Protein AF-A0A2E5HQX7-F1 (afdb_monomer_lite)

Radius of gyration: 25.28 Å; chains: 1; bounding box: 60×57×54 Å

Foldseek 3Di:
DDDDDDDDDPVRVVVVCCCVPPVVVVVVVVVVVCDVVVPCQPVLVVVLVVCCVVCVPCLVVSLVSCLVRPLVVNLVSLVVVCVVVVLPLVSLQSNLLSCVVPVVNLVSSLVSLVSSVVSPVVVSVCSVVVNDDND

Structure (mmCIF, N/CA/C/O backbone):
data_AF-A0A2E5HQX7-F1
#
_entry.id   AF-A0A2E5HQX7-F1
#
loop_
_atom_site.group_PDB
_atom_site.id
_atom_site.type_symbol
_atom_site.label_atom_id
_atom_site.label_alt_id
_atom_site.label_comp_id
_atom_site.label_asym_id
_atom_site.label_entity_id
_atom_site.label_seq_id
_atom_site.pdbx_PDB_ins_code
_atom_site.Cartn_x
_atom_site.Cartn_y
_atom_site.Cartn_z
_atom_site.occupancy
_atom_site.B_iso_or_equiv
_atom_site.auth_seq_id
_atom_site.auth_comp_id
_atom_site.auth_asym_id
_atom_site.auth_atom_id
_atom_site.pdbx_PDB_model_num
ATOM 1 N N . MET A 1 1 ? -40.349 43.248 31.700 1.00 48.19 1 MET A N 1
ATOM 2 C CA . MET A 1 1 ? -39.760 41.929 31.393 1.00 48.19 1 MET A CA 1
ATOM 3 C C . MET A 1 1 ? -40.402 40.919 32.325 1.00 48.19 1 MET A C 1
ATOM 5 O O . MET A 1 1 ? -40.217 41.022 33.528 1.00 48.19 1 MET A O 1
ATOM 9 N N . THR A 1 2 ? -41.256 40.044 31.802 1.00 43.56 2 THR A N 1
ATOM 10 C CA . THR A 1 2 ? -41.931 38.991 32.571 1.00 43.56 2 THR A CA 1
ATOM 11 C C . THR A 1 2 ? -41.041 37.754 32.592 1.00 43.56 2 THR A C 1
ATOM 13 O O . THR A 1 2 ? -40.838 37.115 31.564 1.00 43.56 2 THR A O 1
ATOM 16 N N . THR A 1 3 ? -40.479 37.434 33.754 1.00 46.44 3 THR A N 1
ATOM 17 C CA . THR A 1 3 ? -39.689 36.217 33.963 1.00 46.44 3 THR A CA 1
ATOM 18 C C . THR A 1 3 ? -40.650 35.074 34.270 1.00 46.44 3 THR A C 1
ATOM 20 O O . THR A 1 3 ? -41.176 34.976 35.376 1.00 46.44 3 THR A O 1
ATOM 23 N N . THR A 1 4 ? -40.935 34.226 33.285 1.00 52.16 4 THR A N 1
ATOM 24 C CA . THR A 1 4 ? -41.748 33.024 33.493 1.00 52.16 4 THR A CA 1
ATOM 25 C C . THR A 1 4 ? -40.913 31.986 34.240 1.00 52.16 4 THR A C 1
ATOM 27 O O . THR A 1 4 ? -39.951 31.443 33.700 1.00 52.16 4 THR A O 1
ATOM 30 N N . THR A 1 5 ? -41.253 31.708 35.497 1.00 55.38 5 THR A N 1
ATOM 31 C CA . THR A 1 5 ? -40.624 30.651 36.295 1.00 55.38 5 THR A CA 1
ATOM 32 C C . THR A 1 5 ? -41.192 29.293 35.890 1.00 55.38 5 THR A C 1
ATOM 34 O O . THR A 1 5 ? -42.261 28.880 36.334 1.00 55.38 5 THR A O 1
ATOM 37 N N . TYR A 1 6 ? -40.471 28.576 35.026 1.00 61.66 6 TYR A N 1
ATOM 38 C CA . TYR A 1 6 ? -40.834 27.209 34.657 1.00 61.66 6 TYR A CA 1
ATOM 39 C C . TYR A 1 6 ? -40.615 26.276 35.854 1.00 61.66 6 TYR A C 1
ATOM 41 O O . TYR A 1 6 ? -39.484 25.993 36.251 1.00 61.66 6 TYR A O 1
ATOM 49 N N . THR A 1 7 ? -41.704 25.825 36.474 1.00 71.94 7 THR A N 1
ATOM 50 C CA . THR A 1 7 ? -41.665 24.898 37.609 1.00 71.94 7 THR A CA 1
ATOM 51 C C . THR A 1 7 ? -41.913 23.487 37.099 1.00 71.94 7 THR A C 1
ATOM 53 O O . THR A 1 7 ? -43.042 23.112 36.808 1.00 71.94 7 THR A O 1
ATOM 56 N N . LEU A 1 8 ? -40.840 22.699 36.993 1.00 74.94 8 LEU A N 1
ATOM 57 C CA . LEU A 1 8 ? -40.922 21.298 36.576 1.00 74.94 8 LEU A CA 1
ATOM 58 C C . LEU A 1 8 ? -41.803 20.503 37.540 1.00 74.94 8 LEU A C 1
ATOM 60 O O . LEU A 1 8 ? -41.569 20.524 38.759 1.00 74.94 8 LEU A O 1
ATOM 64 N N . THR A 1 9 ? -42.756 19.762 36.984 1.00 82.75 9 THR A N 1
ATOM 65 C CA . THR A 1 9 ? -43.576 18.803 37.727 1.00 82.75 9 THR A CA 1
ATOM 66 C C . THR A 1 9 ? -42.707 17.663 38.273 1.00 82.75 9 THR A C 1
ATOM 68 O O . THR A 1 9 ? -41.635 17.381 37.724 1.00 82.75 9 THR A O 1
ATOM 71 N N . PRO A 1 10 ? -43.132 16.963 39.342 1.00 78.06 10 PRO A N 1
ATOM 72 C CA . PRO A 1 10 ? -42.366 15.848 39.900 1.00 78.06 10 PRO A CA 1
ATOM 73 C C . PRO A 1 10 ? -41.982 14.808 38.838 1.00 78.06 10 PRO A C 1
ATOM 75 O O . PRO A 1 10 ? -40.829 14.395 38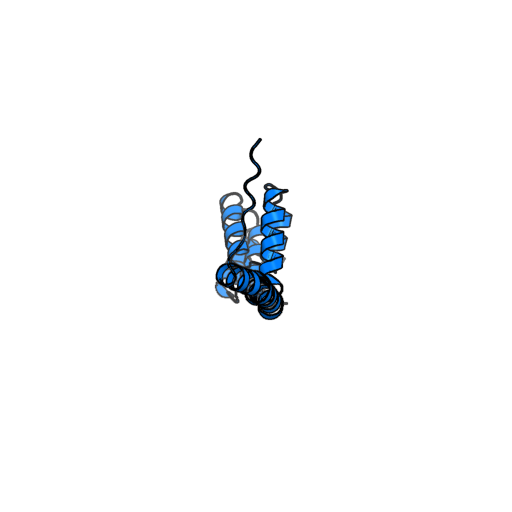.768 1.00 78.06 10 PRO A O 1
ATOM 78 N N . THR A 1 11 ? -42.903 14.459 37.938 1.00 76.62 11 THR A N 1
ATOM 79 C CA . THR A 1 11 ? -42.670 13.500 36.849 1.00 76.62 11 THR A CA 1
ATOM 80 C C . THR A 1 11 ? -41.615 13.979 35.849 1.00 76.62 11 THR A C 1
ATOM 82 O O . THR A 1 11 ? -40.779 13.186 35.417 1.00 76.62 11 THR A O 1
ATOM 85 N N . GLU A 1 12 ? -41.607 15.263 35.490 1.00 76.94 12 GLU A N 1
ATOM 86 C CA . GLU A 1 12 ? -40.577 15.830 34.610 1.00 76.94 12 GLU A CA 1
ATOM 87 C C . GLU A 1 12 ? -39.210 15.875 35.293 1.00 76.94 12 GLU A C 1
ATOM 89 O O . GLU A 1 12 ? -38.201 15.585 34.653 1.00 76.94 12 GLU A O 1
ATOM 94 N N . ARG A 1 13 ? -39.167 16.146 36.605 1.00 75.94 13 ARG A N 1
ATOM 95 C CA . ARG A 1 13 ? -37.926 16.069 37.391 1.00 75.94 13 ARG A CA 1
ATOM 96 C C . ARG A 1 13 ? -37.367 14.652 37.412 1.00 75.94 13 ARG A C 1
ATOM 98 O O . ARG A 1 13 ? -36.170 14.486 37.217 1.00 75.94 13 ARG A O 1
ATOM 105 N N . TYR A 1 14 ? -38.209 13.632 37.586 1.00 74.94 14 TYR A N 1
ATOM 106 C CA . TYR A 1 14 ? -37.765 12.234 37.544 1.00 74.94 14 TYR A CA 1
ATOM 107 C C . TYR A 1 14 ? -37.234 11.830 36.167 1.00 74.94 14 TYR A C 1
ATOM 109 O O . TYR A 1 14 ? -36.197 11.176 36.092 1.00 74.94 14 TYR A O 1
ATOM 117 N N . LYS A 1 15 ? -37.886 12.256 35.078 1.00 75.06 15 LYS A N 1
ATOM 118 C CA . LYS A 1 15 ? -37.388 12.018 33.713 1.00 75.06 15 LYS A CA 1
ATOM 119 C C . LYS A 1 15 ? -36.041 12.700 33.480 1.00 75.06 15 LYS A C 1
ATOM 121 O O . LYS A 1 15 ? -35.126 12.072 32.963 1.00 75.06 15 LYS A O 1
ATOM 126 N N . LEU A 1 16 ? -35.900 13.953 33.910 1.00 74.44 16 LEU A N 1
ATOM 127 C CA . LEU A 1 16 ? -34.658 14.711 33.774 1.00 74.44 16 LEU A CA 1
ATOM 128 C C . LEU A 1 16 ? -33.517 14.083 34.590 1.00 74.44 16 LEU A C 1
ATOM 130 O O . LEU A 1 16 ? -32.415 13.909 34.079 1.00 74.44 16 LEU A O 1
ATOM 134 N N . LEU A 1 17 ? -33.793 13.673 35.831 1.00 71.75 17 LEU A N 1
ATOM 135 C CA . LEU A 1 17 ? -32.825 12.984 36.686 1.00 71.75 17 LEU A CA 1
ATOM 136 C C . LEU A 1 17 ? -32.433 11.614 36.122 1.00 71.75 17 LEU A C 1
ATOM 138 O O . LEU A 1 17 ? -31.262 11.254 36.188 1.00 71.75 17 LEU A O 1
ATOM 142 N N . ALA A 1 18 ? -33.369 10.867 35.532 1.00 63.44 18 ALA A N 1
ATOM 143 C CA . ALA A 1 18 ? -33.067 9.603 34.863 1.00 63.44 18 ALA A CA 1
ATOM 144 C C . ALA A 1 18 ? -32.166 9.810 33.632 1.00 63.44 18 ALA A C 1
ATOM 146 O O . ALA A 1 18 ? -31.204 9.069 33.439 1.00 63.44 18 ALA A O 1
ATOM 147 N N . VAL A 1 19 ? -32.417 10.851 32.833 1.00 60.66 19 VAL A N 1
ATOM 148 C CA . VAL A 1 19 ? -31.558 11.199 31.691 1.00 60.66 19 VAL A CA 1
ATOM 149 C C . VAL A 1 19 ? -30.146 11.556 32.161 1.00 60.66 19 VAL A C 1
ATOM 151 O O . VAL A 1 19 ? -29.179 10.994 31.655 1.00 60.66 19 VAL A O 1
ATOM 154 N N . ILE A 1 20 ? -30.020 12.429 33.165 1.00 68.00 20 ILE A N 1
ATOM 155 C CA . ILE A 1 20 ? -28.720 12.934 33.633 1.00 68.00 20 ILE A CA 1
ATOM 156 C C . ILE A 1 20 ? -27.913 11.874 34.385 1.00 68.00 20 ILE A C 1
ATOM 158 O O . ILE A 1 20 ? -26.711 11.769 34.167 1.00 68.00 20 ILE A O 1
ATOM 162 N N . ASN A 1 21 ? -28.546 11.090 35.261 1.00 59.50 21 ASN A N 1
ATOM 163 C CA . ASN A 1 21 ? -27.823 10.203 36.178 1.00 59.50 21 ASN A CA 1
ATOM 164 C C . ASN A 1 21 ? -27.742 8.750 35.706 1.00 59.50 21 ASN A C 1
ATOM 166 O O . ASN A 1 21 ? -26.938 7.993 36.240 1.00 59.50 21 ASN A O 1
ATOM 170 N N . VAL A 1 22 ? -28.571 8.341 34.743 1.00 64.62 22 VAL A N 1
ATOM 171 C CA . VAL A 1 22 ? -28.614 6.945 34.280 1.00 64.62 22 VAL A CA 1
ATOM 172 C C . VAL A 1 22 ? -28.251 6.857 32.806 1.00 64.62 22 VAL A C 1
ATOM 174 O O . VAL A 1 22 ? -27.356 6.098 32.448 1.00 64.62 22 VAL A O 1
ATOM 177 N N . ILE A 1 23 ? -28.888 7.659 31.951 1.00 58.53 23 ILE A N 1
ATOM 178 C CA . ILE A 1 23 ? -28.721 7.535 30.496 1.00 58.53 23 ILE A CA 1
ATOM 179 C C . ILE A 1 23 ? -27.392 8.139 30.029 1.00 58.53 23 ILE A C 1
ATOM 181 O O . ILE A 1 23 ? -26.636 7.456 29.342 1.00 58.53 23 ILE A O 1
ATOM 185 N N . ILE A 1 24 ? -27.069 9.378 30.420 1.00 59.50 24 ILE A N 1
ATOM 186 C CA . ILE A 1 24 ? -25.812 10.036 30.018 1.00 59.50 24 ILE A CA 1
ATOM 187 C C . ILE A 1 24 ? -24.581 9.251 30.509 1.00 59.50 24 ILE A C 1
ATOM 189 O O . ILE A 1 24 ? -23.705 8.976 29.689 1.00 59.50 24 ILE A O 1
ATOM 193 N N . PRO A 1 25 ? -24.497 8.803 31.779 1.00 58.16 25 PRO A N 1
ATOM 194 C CA . PRO A 1 25 ? -23.351 8.038 32.248 1.00 58.16 25 PRO A CA 1
ATOM 195 C C . PRO A 1 25 ? -23.270 6.668 31.580 1.00 58.16 25 PRO A C 1
ATOM 197 O O . PRO A 1 25 ? -22.182 6.276 31.193 1.00 58.16 25 PRO A O 1
ATOM 200 N N . ALA A 1 26 ? -24.388 5.968 31.351 1.00 57.47 26 ALA A N 1
ATOM 201 C CA . ALA A 1 26 ? -24.368 4.685 30.645 1.00 57.47 26 ALA A CA 1
ATOM 202 C C . ALA A 1 26 ? -23.891 4.819 29.188 1.00 57.47 26 ALA A C 1
ATOM 204 O O . ALA A 1 26 ? -23.144 3.966 28.711 1.00 57.47 26 ALA A O 1
ATOM 205 N N . PHE A 1 27 ? -24.256 5.904 28.496 1.00 57.62 27 PHE A N 1
ATOM 206 C CA . PHE A 1 27 ? -23.737 6.204 27.159 1.00 57.62 27 PHE A CA 1
ATOM 207 C C . PHE A 1 27 ? -22.246 6.551 27.185 1.00 57.62 27 PHE A C 1
ATOM 209 O O . PHE A 1 27 ? -21.486 6.015 26.383 1.00 57.62 27 PHE A O 1
ATOM 216 N N . LEU A 1 28 ? -21.802 7.390 28.124 1.00 54.31 28 LEU A N 1
ATOM 217 C CA . LEU A 1 28 ? -20.390 7.765 28.249 1.00 54.31 28 LEU A CA 1
ATOM 218 C C . LEU A 1 28 ? -19.516 6.579 28.682 1.00 54.31 28 LEU A C 1
ATOM 220 O O . LEU A 1 28 ? -18.438 6.380 28.130 1.00 54.31 28 LEU A O 1
ATOM 224 N N . SER A 1 29 ? -19.991 5.746 29.609 1.00 56.16 29 SER A N 1
ATOM 225 C CA . SER A 1 29 ? -19.328 4.506 30.021 1.00 56.16 29 SER A CA 1
ATOM 226 C C . SER A 1 29 ? -19.328 3.463 28.906 1.00 56.16 29 SER A C 1
ATOM 228 O O . SER A 1 29 ? -18.332 2.770 28.739 1.00 56.16 29 SER A O 1
ATOM 230 N N . GLY A 1 30 ? -20.400 3.374 28.113 1.00 54.50 30 GLY A N 1
ATOM 231 C CA . GLY A 1 30 ? -20.473 2.511 26.936 1.00 54.50 30 GLY A CA 1
ATOM 232 C C . GLY A 1 30 ? -19.473 2.922 25.857 1.00 54.50 30 GLY A C 1
ATOM 233 O O . GLY A 1 30 ? -18.700 2.087 25.406 1.00 54.50 30 GLY A O 1
ATOM 234 N N . VAL A 1 31 ? -19.407 4.208 25.501 1.00 54.50 31 VAL A N 1
ATOM 235 C CA . VAL A 1 31 ? -18.416 4.747 24.548 1.00 54.50 31 VAL A CA 1
ATOM 236 C C . VAL A 1 31 ? -16.986 4.564 25.070 1.00 54.50 31 VAL A C 1
ATOM 238 O O . VAL A 1 31 ? -16.098 4.183 24.309 1.00 54.50 31 VAL A O 1
ATOM 241 N N . PHE A 1 32 ? -16.763 4.749 26.373 1.00 51.34 32 PHE A N 1
ATOM 242 C CA . PHE A 1 32 ? -15.468 4.519 27.016 1.00 51.34 32 PHE A CA 1
ATOM 243 C C . PHE A 1 32 ? -15.059 3.035 27.002 1.00 51.34 32 PHE A C 1
ATOM 245 O O . PHE A 1 32 ? -13.926 2.714 26.649 1.00 51.34 32 PHE A O 1
ATOM 252 N N . LEU A 1 33 ? -15.981 2.114 27.306 1.00 49.22 33 LEU A N 1
ATOM 253 C CA . LEU A 1 33 ? -15.743 0.666 27.259 1.00 49.22 33 LEU A CA 1
ATOM 254 C C . LEU A 1 33 ? -15.574 0.154 25.822 1.00 49.22 33 LEU A C 1
ATOM 256 O O . LEU A 1 33 ? -14.716 -0.690 25.582 1.00 49.22 33 LEU A O 1
ATOM 260 N N . ILE A 1 34 ? -16.314 0.698 24.853 1.00 50.88 34 ILE A N 1
ATOM 261 C CA . ILE A 1 34 ? -16.128 0.418 23.420 1.00 50.88 34 ILE A CA 1
ATOM 262 C C . ILE A 1 34 ? -14.737 0.895 22.976 1.00 50.88 34 ILE A C 1
ATOM 264 O O . ILE A 1 34 ? -14.029 0.150 22.305 1.00 50.88 34 ILE A O 1
ATOM 268 N N . GLY A 1 35 ? -14.283 2.070 23.420 1.00 48.56 35 GLY A N 1
ATOM 269 C CA . GLY A 1 35 ? -12.922 2.552 23.163 1.00 48.56 35 GLY A CA 1
ATOM 270 C C . GLY A 1 35 ? -11.821 1.663 23.760 1.00 48.56 35 GLY A C 1
ATOM 271 O O . GLY A 1 35 ? -10.750 1.542 23.171 1.00 48.56 35 GLY A O 1
ATOM 272 N N . GLN A 1 36 ? -12.083 0.993 24.888 1.00 50.59 36 GLN A N 1
ATOM 273 C CA . GLN A 1 36 ? -11.143 0.041 25.496 1.00 50.59 36 GLN A CA 1
ATOM 274 C C . GLN A 1 36 ? -11.215 -1.374 24.891 1.00 50.59 36 GLN A C 1
ATOM 276 O O . GLN A 1 36 ? -10.242 -2.118 24.984 1.00 50.59 36 GLN A O 1
ATOM 281 N N . HIS A 1 37 ? -12.334 -1.748 24.258 1.00 46.75 37 HIS A N 1
ATOM 282 C CA . HIS A 1 37 ? -12.566 -3.099 23.726 1.00 46.75 37 HIS A CA 1
ATOM 283 C C . HIS A 1 37 ? -12.357 -3.217 22.202 1.00 46.75 37 HIS A C 1
ATOM 285 O O . HIS A 1 37 ? -11.981 -4.283 21.726 1.00 46.75 37 HIS A O 1
ATOM 291 N N . PHE A 1 38 ? -12.537 -2.129 21.438 1.00 50.72 38 PHE A N 1
ATOM 292 C CA . PHE A 1 38 ? -12.355 -2.079 19.972 1.00 50.72 38 PHE A CA 1
ATOM 293 C C . PHE A 1 38 ? -10.990 -1.521 19.520 1.00 50.72 38 PHE A C 1
ATOM 295 O O . PHE A 1 38 ? -10.745 -1.331 18.324 1.00 50.72 38 PHE A O 1
ATOM 302 N N . GLY A 1 39 ? -10.068 -1.328 20.467 1.00 49.03 39 GLY A N 1
ATOM 303 C CA . GLY A 1 39 ? -8.658 -1.064 20.199 1.00 49.03 39 GLY A CA 1
ATOM 304 C C . GLY A 1 39 ? -8.349 0.340 19.653 1.00 49.03 39 GLY A C 1
ATOM 305 O O . GLY A 1 39 ? -9.254 1.139 19.408 1.00 49.03 39 GLY A O 1
ATOM 306 N N . PRO A 1 40 ? -7.054 0.646 19.433 1.00 56.06 40 PRO A N 1
ATOM 307 C CA . PRO A 1 40 ? -6.562 1.937 18.932 1.00 56.06 40 PRO A CA 1
ATOM 308 C C . PRO A 1 40 ? -7.224 2.412 17.626 1.00 56.06 40 PRO A C 1
ATOM 310 O O . PRO A 1 40 ? -7.129 3.586 17.295 1.00 56.06 40 PRO A O 1
ATOM 313 N N . SER A 1 41 ? -7.938 1.551 16.909 1.00 58.06 41 SER A N 1
ATOM 314 C CA . SER A 1 41 ? -8.584 1.775 15.612 1.00 58.06 41 SER A CA 1
ATOM 315 C C . SER A 1 41 ? -9.425 3.059 15.524 1.00 58.06 41 SER A C 1
ATOM 317 O O . SER A 1 41 ? -9.184 3.871 14.640 1.00 58.06 41 SER A O 1
ATOM 319 N N . LEU A 1 42 ? -10.373 3.287 16.443 1.00 60.72 42 LEU A N 1
ATOM 320 C CA . LEU A 1 42 ? -11.301 4.433 16.353 1.00 60.72 42 LEU A CA 1
ATOM 321 C C . LEU A 1 42 ? -10.629 5.772 16.680 1.00 60.72 42 LEU A C 1
ATOM 323 O O . LEU A 1 42 ? -10.823 6.756 15.972 1.00 60.72 42 LEU A O 1
ATOM 327 N N . MET A 1 43 ? -9.809 5.805 17.733 1.00 64.88 43 MET A N 1
ATOM 328 C CA . MET A 1 43 ? -9.037 6.999 18.093 1.00 64.88 43 MET A CA 1
ATOM 329 C C . MET A 1 43 ? -7.991 7.323 17.019 1.00 64.88 43 MET A C 1
ATOM 331 O O . MET A 1 43 ? -7.781 8.485 16.690 1.00 64.88 43 MET A O 1
ATOM 335 N N . THR A 1 44 ? -7.371 6.298 16.428 1.00 65.44 44 THR A N 1
ATOM 336 C CA . THR A 1 44 ? -6.380 6.498 15.365 1.00 65.44 44 THR A CA 1
ATOM 337 C C . THR A 1 44 ? -7.028 6.947 14.053 1.00 65.44 44 THR A C 1
ATOM 339 O O . THR A 1 44 ? -6.440 7.762 13.353 1.00 65.44 44 THR A O 1
ATOM 342 N N . MET A 1 45 ? -8.252 6.500 13.745 1.00 68.00 45 MET A N 1
ATOM 343 C CA . MET A 1 45 ? -9.045 7.049 12.635 1.00 68.00 45 MET A CA 1
ATOM 344 C C . MET A 1 45 ? -9.398 8.521 12.852 1.00 68.00 45 MET A C 1
ATOM 346 O O . MET A 1 45 ? -9.193 9.327 11.956 1.00 68.00 45 MET A O 1
ATOM 350 N N . ALA A 1 46 ? -9.842 8.896 14.054 1.00 72.12 46 ALA A N 1
ATOM 351 C CA . ALA A 1 46 ? -10.131 10.296 14.364 1.00 72.12 46 ALA A CA 1
ATOM 352 C C . ALA A 1 46 ? -8.885 11.194 14.232 1.00 72.12 46 ALA A C 1
ATOM 354 O O . ALA A 1 46 ? -8.978 12.318 13.748 1.00 72.12 46 ALA A O 1
ATOM 355 N N . HIS A 1 47 ? -7.707 10.698 14.629 1.00 72.31 47 HIS A N 1
ATOM 356 C CA . HIS A 1 47 ? -6.443 11.406 14.402 1.00 72.31 47 HIS A CA 1
ATOM 357 C C . HIS A 1 47 ? -6.064 11.486 12.917 1.00 72.31 47 HIS A C 1
ATOM 359 O O . HIS A 1 47 ? -5.489 12.488 12.508 1.00 72.31 47 HIS A O 1
ATOM 365 N N . TYR A 1 48 ? -6.378 10.459 12.123 1.00 74.62 48 TYR A N 1
ATOM 366 C CA . TYR A 1 48 ? -6.160 10.464 10.677 1.00 74.62 48 TYR A CA 1
ATOM 367 C C . TYR A 1 48 ? -7.029 11.523 9.985 1.00 74.62 48 TYR A C 1
ATOM 369 O O . TYR A 1 48 ? -6.491 12.354 9.261 1.00 74.62 48 TYR A O 1
ATOM 377 N N . ASP A 1 49 ? -8.332 11.559 10.273 1.00 80.44 49 ASP A N 1
ATOM 378 C CA . ASP A 1 49 ? -9.252 12.537 9.676 1.00 80.44 49 ASP A CA 1
ATOM 379 C C . ASP A 1 49 ? -8.833 13.974 10.031 1.00 80.44 49 ASP A C 1
ATOM 381 O O . ASP A 1 49 ? -8.691 14.821 9.152 1.00 80.44 49 ASP A O 1
ATOM 385 N N . ALA A 1 50 ? -8.520 14.228 11.308 1.00 83.44 50 ALA A N 1
ATOM 386 C CA . ALA A 1 50 ? -8.034 15.533 11.756 1.00 83.44 50 ALA A CA 1
ATOM 387 C C . ALA A 1 50 ? -6.689 15.923 11.115 1.00 83.44 50 ALA A C 1
ATOM 389 O O . ALA A 1 50 ? -6.444 17.098 10.853 1.00 83.44 50 ALA A O 1
ATOM 390 N N . TYR A 1 51 ? -5.801 14.957 10.863 1.00 79.62 51 TYR A N 1
ATOM 391 C CA . TYR A 1 51 ? -4.534 15.218 10.185 1.00 79.62 51 TYR A CA 1
ATOM 392 C C . TYR A 1 51 ? -4.755 15.635 8.726 1.00 79.62 51 TYR A C 1
ATOM 394 O O . TYR A 1 51 ? -4.172 16.623 8.283 1.00 79.62 51 TYR A O 1
ATOM 402 N N . MET A 1 52 ? -5.642 14.936 8.013 1.00 78.56 52 MET A N 1
ATOM 403 C CA . MET A 1 52 ? -5.991 15.230 6.617 1.00 78.56 52 MET A CA 1
ATOM 404 C C . MET A 1 52 ? -6.641 16.606 6.445 1.00 78.56 52 MET A C 1
ATOM 406 O O . MET A 1 52 ? -6.414 17.269 5.437 1.00 78.56 52 MET A O 1
ATOM 410 N N . GLU A 1 53 ? -7.408 17.069 7.436 1.00 82.44 53 GLU A N 1
ATOM 411 C CA . GLU A 1 53 ? -7.974 18.425 7.432 1.00 82.44 53 GLU A CA 1
ATOM 412 C C . GLU A 1 53 ? -6.897 19.519 7.504 1.00 82.44 53 GLU A C 1
ATOM 414 O O . GLU A 1 53 ? -7.054 20.587 6.912 1.00 82.44 53 GLU A O 1
ATOM 419 N N . VAL A 1 54 ? -5.805 19.272 8.233 1.00 84.38 54 VAL A N 1
ATOM 420 C CA . VAL A 1 54 ? -4.730 20.255 8.447 1.00 84.38 54 VAL A CA 1
ATOM 421 C C . VAL A 1 54 ? -3.644 20.159 7.369 1.00 84.38 54 VAL A C 1
ATOM 423 O O . VAL A 1 54 ? -3.039 21.174 7.018 1.00 84.38 54 VAL A O 1
ATOM 426 N N . HIS A 1 55 ? -3.403 18.961 6.831 1.00 77.75 55 HIS A N 1
ATOM 427 C CA . HIS A 1 55 ? -2.325 18.659 5.886 1.00 77.75 55 HIS A CA 1
ATOM 428 C C . HIS A 1 55 ? -2.837 17.923 4.634 1.00 77.75 55 HIS A C 1
ATOM 430 O O . HIS A 1 55 ? -2.399 16.804 4.364 1.00 77.75 55 HIS A O 1
ATOM 436 N N . PRO A 1 56 ? -3.735 18.535 3.841 1.00 77.81 56 PRO A N 1
ATOM 437 C CA . PRO A 1 56 ? -4.376 17.858 2.711 1.00 77.81 56 PRO A CA 1
ATOM 438 C C . PRO A 1 56 ? -3.393 17.414 1.617 1.00 77.81 56 PRO A C 1
ATOM 440 O O . PRO A 1 56 ? -3.675 16.462 0.895 1.00 77.81 56 PRO A O 1
ATOM 443 N N . ASP A 1 57 ? -2.235 18.071 1.522 1.00 83.56 57 ASP A N 1
ATOM 444 C CA . ASP A 1 57 ? -1.239 17.820 0.477 1.00 83.56 57 ASP A CA 1
ATOM 445 C C . ASP A 1 57 ? -0.065 16.937 0.954 1.00 83.56 57 ASP A C 1
ATOM 447 O O . ASP A 1 57 ? 0.825 16.611 0.167 1.00 83.56 57 ASP A O 1
ATOM 451 N N . ASP A 1 58 ? -0.027 16.536 2.235 1.00 84.31 58 ASP A N 1
ATOM 452 C CA . ASP A 1 58 ? 1.048 15.689 2.778 1.00 84.31 58 ASP A CA 1
ATOM 453 C C . ASP A 1 58 ? 0.748 14.204 2.535 1.00 84.31 58 ASP A C 1
ATOM 455 O O . ASP A 1 58 ? 0.354 13.444 3.431 1.00 84.31 58 ASP A O 1
ATOM 459 N N . PHE A 1 59 ? 0.908 13.791 1.278 1.00 84.88 59 PHE A N 1
ATOM 460 C CA . PHE A 1 59 ? 0.673 12.411 0.864 1.00 84.88 59 PHE A CA 1
ATOM 461 C C . PHE A 1 59 ? 1.577 11.418 1.610 1.00 84.88 59 PHE A C 1
ATOM 463 O O . PHE A 1 59 ? 1.104 10.368 2.043 1.00 84.88 59 PHE A O 1
ATOM 470 N N . ASP A 1 60 ? 2.855 11.741 1.820 1.00 82.62 60 ASP A N 1
ATOM 471 C CA . ASP A 1 60 ? 3.821 10.831 2.447 1.00 82.62 60 ASP A CA 1
ATOM 472 C C . ASP A 1 60 ? 3.460 10.512 3.901 1.00 82.62 60 ASP A C 1
ATOM 474 O O . ASP A 1 60 ? 3.481 9.342 4.322 1.00 82.62 60 ASP A O 1
ATOM 478 N N . ALA A 1 61 ? 3.101 11.531 4.683 1.00 82.25 61 ALA A N 1
ATOM 479 C CA . ALA A 1 61 ? 2.653 11.327 6.051 1.00 82.25 61 ALA A CA 1
ATOM 480 C C . ALA A 1 61 ? 1.315 10.582 6.086 1.00 82.25 61 ALA A C 1
ATOM 482 O O . ALA A 1 61 ? 1.169 9.611 6.836 1.00 82.25 61 ALA A O 1
ATOM 483 N N . THR A 1 62 ? 0.379 10.969 5.220 1.00 81.62 62 THR A N 1
ATOM 484 C CA . THR A 1 62 ? -0.929 10.322 5.071 1.00 81.62 62 THR A CA 1
ATOM 485 C C . THR A 1 62 ? -0.798 8.838 4.765 1.00 81.62 62 THR A C 1
ATOM 487 O O . THR A 1 62 ? -1.383 8.001 5.455 1.00 81.62 62 THR A O 1
ATOM 490 N N . ALA A 1 63 ? 0.004 8.484 3.764 1.00 83.75 63 ALA A N 1
ATOM 491 C CA . ALA A 1 63 ? 0.207 7.110 3.344 1.00 83.75 63 ALA A CA 1
ATOM 492 C C . ALA A 1 63 ? 0.949 6.309 4.422 1.00 83.75 63 ALA A C 1
ATOM 494 O O . ALA A 1 63 ? 0.597 5.164 4.707 1.00 83.75 63 ALA A O 1
ATOM 495 N N . THR A 1 64 ? 1.916 6.920 5.115 1.00 83.81 64 THR A N 1
ATOM 496 C CA . THR A 1 64 ? 2.600 6.291 6.255 1.00 83.81 64 THR A CA 1
ATOM 497 C C . THR A 1 64 ? 1.634 5.961 7.395 1.00 83.81 64 THR A C 1
ATOM 499 O O . THR A 1 64 ? 1.727 4.882 7.992 1.00 83.81 64 THR A O 1
ATOM 502 N N . MET A 1 65 ? 0.695 6.860 7.701 1.00 82.00 65 MET A N 1
ATOM 503 C CA . MET A 1 65 ? -0.344 6.610 8.700 1.00 82.00 65 MET A CA 1
ATOM 504 C C . MET A 1 65 ? -1.319 5.535 8.218 1.00 82.00 65 MET A C 1
ATOM 506 O O . MET A 1 65 ? -1.544 4.551 8.928 1.00 82.00 65 MET A O 1
ATOM 510 N N . ALA A 1 66 ? -1.837 5.665 6.997 1.00 84.12 66 ALA A N 1
ATOM 511 C CA . ALA A 1 66 ? -2.777 4.712 6.420 1.00 84.12 66 ALA A CA 1
ATOM 512 C C . ALA A 1 66 ? -2.1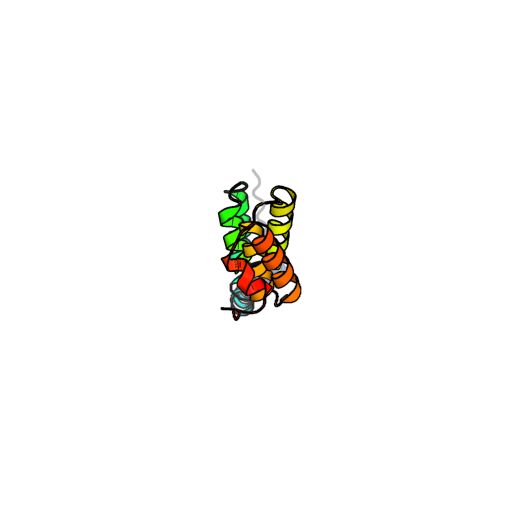95 3.289 6.405 1.00 84.12 66 ALA A C 1
ATOM 514 O O . ALA A 1 66 ? -2.857 2.354 6.854 1.00 84.12 66 ALA A O 1
ATOM 515 N N . ASN A 1 67 ? -0.925 3.116 6.017 1.00 85.69 67 ASN A N 1
ATOM 516 C CA . ASN A 1 67 ? -0.240 1.816 5.999 1.00 85.69 67 ASN A CA 1
ATOM 517 C C . ASN A 1 67 ? -0.271 1.099 7.362 1.00 85.69 67 ASN A C 1
ATOM 519 O O . ASN A 1 67 ? -0.249 -0.132 7.429 1.00 85.69 67 ASN A O 1
ATOM 523 N N . ARG A 1 68 ? -0.288 1.854 8.466 1.00 80.81 68 ARG A N 1
ATOM 524 C CA . ARG A 1 68 ? -0.243 1.303 9.828 1.00 80.81 68 ARG A CA 1
ATOM 525 C C . ARG A 1 68 ? -1.619 0.967 10.384 1.00 80.81 68 ARG A C 1
ATOM 527 O O . ARG A 1 68 ? -1.728 0.015 11.158 1.00 80.81 68 ARG A O 1
ATOM 534 N N . VAL A 1 69 ? -2.622 1.766 10.029 1.00 82.94 69 VAL A N 1
ATOM 535 C CA . VAL A 1 69 ? -3.904 1.840 10.745 1.00 82.94 69 VAL A CA 1
ATOM 536 C C . VAL A 1 69 ? -5.075 1.411 9.864 1.00 82.94 69 VAL A C 1
ATOM 538 O O . VAL A 1 69 ? -6.029 0.808 10.348 1.00 82.94 69 VAL A O 1
ATOM 541 N N . LEU A 1 70 ? -4.992 1.700 8.567 1.00 87.12 70 LEU A N 1
ATOM 542 C CA . LEU A 1 70 ? -6.081 1.615 7.602 1.00 87.12 70 LEU A CA 1
ATOM 543 C C . LEU A 1 70 ? -5.586 0.948 6.310 1.00 87.12 70 LEU A C 1
ATOM 545 O O . LEU A 1 70 ? -5.481 1.594 5.270 1.00 87.12 70 LEU A O 1
ATOM 549 N N . PRO A 1 71 ? -5.254 -0.355 6.344 1.00 89.12 71 PRO A N 1
ATOM 550 C CA . PRO A 1 71 ? -4.548 -1.001 5.241 1.00 89.12 71 PRO A CA 1
ATOM 551 C C . PRO A 1 71 ? -5.360 -1.057 3.942 1.00 89.12 71 PRO A C 1
ATOM 553 O O . PRO A 1 71 ? -4.786 -1.033 2.861 1.00 89.12 71 PRO A O 1
ATOM 556 N N . ARG A 1 72 ? -6.698 -1.085 4.015 1.00 91.31 72 ARG A N 1
ATOM 557 C CA . ARG A 1 72 ? -7.541 -1.023 2.809 1.00 91.31 72 ARG A CA 1
ATOM 558 C C . ARG A 1 72 ? -7.509 0.367 2.178 1.00 91.31 72 ARG A C 1
ATOM 560 O O . ARG A 1 72 ? -7.357 0.475 0.969 1.00 91.31 72 ARG A O 1
ATOM 567 N N . GLN A 1 73 ? -7.612 1.412 2.993 1.00 89.44 73 GLN A N 1
ATOM 568 C CA . GLN A 1 73 ? -7.522 2.799 2.542 1.00 89.44 73 GLN A CA 1
ATOM 569 C C . GLN A 1 73 ? -6.121 3.116 2.014 1.00 89.44 73 GLN A C 1
ATOM 571 O O . GLN A 1 73 ? -5.995 3.786 1.000 1.00 89.44 73 GLN A O 1
ATOM 576 N N . ALA A 1 74 ? -5.078 2.572 2.640 1.00 91.56 74 ALA A N 1
ATOM 577 C CA . ALA A 1 74 ? -3.709 2.678 2.154 1.00 91.56 74 ALA A CA 1
ATOM 578 C C . ALA A 1 74 ? -3.553 2.124 0.735 1.00 91.56 74 ALA A C 1
ATOM 580 O O . ALA A 1 74 ? -2.944 2.773 -0.104 1.00 91.56 74 ALA A O 1
ATOM 581 N N . VAL A 1 75 ? -4.126 0.951 0.442 1.00 95.19 75 VAL A N 1
ATOM 582 C CA . VAL A 1 75 ? -4.092 0.398 -0.921 1.00 95.19 75 VAL A CA 1
ATOM 583 C C . VAL A 1 75 ? -4.785 1.326 -1.918 1.00 95.19 75 VAL A C 1
ATOM 585 O O . VAL A 1 75 ? -4.247 1.518 -3.000 1.00 95.19 75 VAL A O 1
ATOM 588 N N . VAL A 1 76 ? -5.926 1.926 -1.559 1.00 94.00 76 VAL A N 1
ATOM 589 C CA . VAL A 1 76 ? -6.614 2.906 -2.421 1.00 94.00 76 VAL A CA 1
ATOM 590 C C . VAL A 1 76 ? -5.734 4.134 -2.665 1.00 94.00 76 VAL A C 1
ATOM 592 O O . VAL A 1 76 ? -5.491 4.468 -3.813 1.00 94.00 76 VAL A O 1
ATOM 595 N N . LEU A 1 77 ? -5.160 4.726 -1.613 1.00 92.19 77 LEU A N 1
ATOM 596 C CA . LEU A 1 77 ? -4.244 5.869 -1.735 1.00 92.19 77 LEU A CA 1
ATOM 597 C C . LEU A 1 77 ? -3.053 5.571 -2.653 1.00 92.19 77 LEU A C 1
ATOM 599 O O . LEU A 1 77 ? -2.682 6.397 -3.481 1.00 92.19 77 LEU A O 1
ATOM 603 N N . TRP A 1 78 ? -2.452 4.386 -2.518 1.00 95.62 78 TRP A N 1
ATOM 604 C CA . TRP A 1 78 ? -1.356 3.978 -3.393 1.00 95.62 78 TRP A CA 1
ATOM 605 C C . TRP A 1 78 ? -1.816 3.699 -4.822 1.00 95.62 78 TRP A C 1
ATOM 607 O O . TRP A 1 78 ? -1.041 3.936 -5.739 1.00 95.62 78 TRP A O 1
ATOM 617 N N . ASN A 1 79 ? -3.038 3.198 -5.032 1.00 97.00 79 ASN A N 1
ATOM 618 C CA . ASN A 1 79 ? -3.595 3.048 -6.376 1.00 97.00 79 ASN A CA 1
ATOM 619 C C . ASN A 1 79 ? -3.699 4.408 -7.06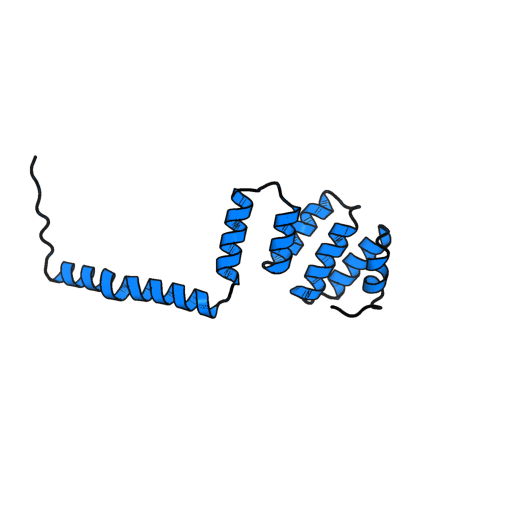1 1.00 97.00 79 ASN A C 1
ATOM 621 O O . ASN A 1 79 ? -3.117 4.561 -8.129 1.00 97.00 79 ASN A O 1
ATOM 625 N N . ASP A 1 80 ? -4.346 5.376 -6.413 1.00 94.00 80 ASP A N 1
ATOM 626 C CA . ASP A 1 80 ? -4.531 6.724 -6.952 1.00 94.00 80 ASP A CA 1
ATOM 627 C C . ASP A 1 80 ? -3.165 7.370 -7.260 1.00 94.00 80 ASP A C 1
ATOM 629 O O . ASP A 1 80 ? -2.929 7.874 -8.355 1.00 94.00 80 ASP A O 1
ATOM 633 N N . PHE A 1 81 ? -2.199 7.251 -6.340 1.00 94.62 81 PHE A N 1
ATOM 634 C CA . PHE A 1 81 ? -0.842 7.759 -6.561 1.00 94.62 81 PHE A CA 1
ATOM 635 C C . PHE A 1 81 ? -0.133 7.096 -7.750 1.00 94.62 81 PHE A C 1
ATOM 637 O O . PHE A 1 81 ? 0.563 7.774 -8.504 1.00 94.62 81 PHE A O 1
ATOM 644 N N . ILE A 1 82 ? -0.277 5.778 -7.915 1.00 97.00 82 ILE A N 1
ATOM 645 C CA . ILE A 1 82 ? 0.333 5.013 -9.014 1.00 97.00 82 ILE A CA 1
ATOM 646 C C . ILE A 1 82 ? -0.331 5.340 -10.356 1.00 97.00 82 ILE A C 1
ATOM 648 O O . ILE A 1 82 ? 0.355 5.326 -11.376 1.00 97.00 82 ILE A O 1
ATOM 652 N N . GLU A 1 83 ? -1.631 5.640 -10.377 1.00 97.19 83 GLU A N 1
ATOM 653 C CA . GLU A 1 83 ? -2.318 6.099 -11.590 1.00 97.19 83 GLU A CA 1
ATOM 654 C C . GLU A 1 83 ? -1.686 7.390 -12.126 1.00 97.19 83 GLU A C 1
ATOM 656 O O . GLU A 1 83 ? -1.414 7.487 -13.326 1.00 97.19 83 GLU A O 1
ATOM 661 N N . ASP A 1 84 ? -1.357 8.325 -11.233 1.00 95.38 84 ASP A N 1
ATOM 662 C CA . ASP A 1 84 ? -0.668 9.569 -11.587 1.00 95.38 84 ASP A CA 1
ATOM 663 C C . ASP A 1 84 ? 0.846 9.377 -11.808 1.00 95.38 84 ASP A C 1
ATOM 665 O O . ASP A 1 84 ? 1.460 10.073 -12.623 1.00 95.38 84 ASP A O 1
ATOM 669 N N . ASN A 1 85 ? 1.466 8.415 -11.113 1.00 95.25 85 ASN A N 1
ATOM 670 C CA . ASN A 1 85 ? 2.916 8.188 -11.090 1.00 95.25 85 ASN A CA 1
ATOM 671 C C . ASN A 1 85 ? 3.282 6.725 -11.419 1.00 95.25 85 ASN A C 1
ATOM 673 O O . ASN A 1 85 ? 3.895 6.027 -10.606 1.00 95.25 85 ASN A O 1
ATOM 677 N N . PRO A 1 86 ? 2.990 6.234 -12.637 1.00 96.88 86 PRO A N 1
ATOM 678 C CA . PRO A 1 86 ? 3.074 4.805 -12.958 1.00 96.88 86 PRO A CA 1
ATOM 679 C C . PRO A 1 86 ? 4.500 4.243 -13.007 1.00 96.88 86 PRO A C 1
ATOM 681 O O . PRO A 1 86 ? 4.677 3.029 -13.074 1.00 96.88 86 PRO A O 1
ATOM 684 N N . ILE A 1 87 ? 5.519 5.107 -13.009 1.00 97.25 87 ILE A N 1
ATOM 685 C CA . ILE A 1 87 ? 6.937 4.720 -13.022 1.00 97.25 87 ILE A CA 1
ATOM 686 C C . ILE A 1 87 ? 7.587 4.772 -11.634 1.00 97.25 87 ILE A C 1
ATOM 688 O O . ILE A 1 87 ? 8.775 4.469 -11.511 1.00 97.25 87 ILE A O 1
ATOM 692 N N . ASP A 1 88 ? 6.840 5.159 -10.598 1.00 96.44 88 ASP A N 1
ATOM 693 C CA . ASP A 1 88 ? 7.353 5.213 -9.234 1.00 96.44 88 ASP A CA 1
ATOM 694 C C . ASP A 1 88 ? 7.410 3.804 -8.625 1.00 96.44 88 ASP A C 1
ATOM 696 O O . ASP A 1 88 ? 6.441 3.288 -8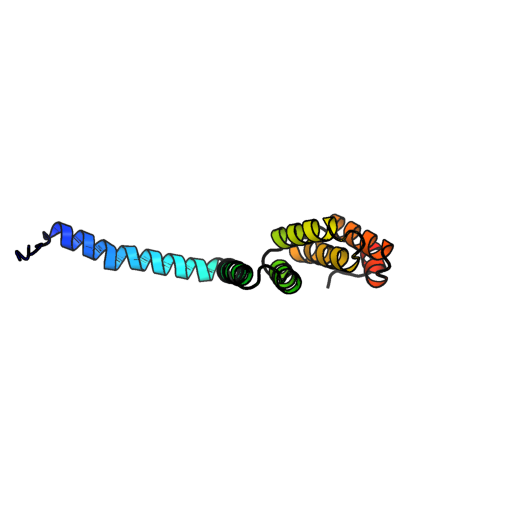.070 1.00 96.44 88 ASP A O 1
ATOM 700 N N . GLY A 1 89 ? 8.576 3.163 -8.729 1.00 96.00 89 GLY A N 1
ATOM 701 C CA . GLY A 1 89 ? 8.795 1.825 -8.179 1.00 96.00 89 GLY A CA 1
ATOM 702 C C . GLY A 1 89 ? 8.671 1.744 -6.652 1.00 96.00 89 GLY A C 1
ATOM 703 O O . GLY A 1 89 ? 8.347 0.676 -6.132 1.00 96.00 89 GLY A O 1
ATOM 704 N N . GLU A 1 90 ? 8.893 2.841 -5.924 1.00 94.50 90 GLU A N 1
ATOM 705 C CA . GLU A 1 90 ? 8.754 2.873 -4.464 1.00 94.50 90 GLU A CA 1
ATOM 706 C C . GLU A 1 90 ? 7.272 2.822 -4.067 1.00 94.50 90 GLU A C 1
ATOM 708 O O . GLU A 1 90 ? 6.918 2.124 -3.113 1.00 94.50 90 GLU A O 1
ATOM 713 N N . ALA A 1 91 ? 6.387 3.473 -4.828 1.00 95.12 91 ALA A N 1
ATOM 714 C CA . ALA A 1 91 ? 4.942 3.390 -4.613 1.00 95.12 91 ALA A CA 1
ATOM 715 C C . ALA A 1 91 ? 4.424 1.944 -4.718 1.00 95.12 91 ALA A C 1
ATOM 717 O O . ALA A 1 91 ? 3.684 1.479 -3.844 1.00 95.12 91 ALA A O 1
ATOM 718 N N . TYR A 1 92 ? 4.887 1.185 -5.719 1.00 97.19 92 TYR A N 1
ATOM 719 C CA . TYR A 1 92 ? 4.575 -0.244 -5.837 1.00 97.19 92 TYR A CA 1
ATOM 720 C C . TYR A 1 92 ? 5.102 -1.048 -4.641 1.00 97.19 92 TYR A C 1
ATOM 722 O O . TYR A 1 92 ? 4.359 -1.841 -4.068 1.00 97.19 92 TYR A O 1
ATOM 730 N N . VAL A 1 93 ? 6.344 -0.808 -4.196 1.00 95.50 93 VAL A N 1
ATOM 731 C CA . VAL A 1 93 ? 6.902 -1.458 -2.991 1.00 95.50 93 VAL A CA 1
ATOM 732 C C . VAL A 1 93 ? 6.044 -1.173 -1.758 1.00 95.50 93 VAL A C 1
ATOM 734 O O . VAL A 1 93 ? 5.761 -2.080 -0.973 1.00 95.50 93 VAL A O 1
ATOM 737 N N . ARG A 1 94 ? 5.604 0.073 -1.572 1.00 94.44 94 ARG A N 1
ATOM 738 C CA . ARG A 1 94 ? 4.787 0.465 -0.418 1.00 94.44 94 ARG A CA 1
ATOM 739 C C . ARG A 1 94 ? 3.418 -0.196 -0.441 1.00 94.44 94 ARG A C 1
ATOM 741 O O . ARG A 1 94 ? 2.999 -0.727 0.589 1.00 94.44 94 ARG A O 1
ATOM 748 N N . ARG A 1 95 ? 2.761 -0.246 -1.603 1.00 96.06 95 ARG A N 1
ATOM 749 C CA . ARG A 1 95 ? 1.496 -0.974 -1.769 1.00 96.06 95 ARG A CA 1
ATOM 750 C C . ARG A 1 95 ? 1.669 -2.476 -1.519 1.00 96.06 95 ARG A C 1
ATOM 752 O O . ARG A 1 95 ? 0.860 -3.060 -0.794 1.00 96.06 95 ARG A O 1
ATOM 759 N N . ALA A 1 96 ? 2.753 -3.072 -2.022 1.00 95.88 96 ALA A N 1
ATOM 760 C CA . ALA A 1 96 ? 3.079 -4.483 -1.825 1.00 95.88 96 ALA A CA 1
ATOM 761 C C . ALA A 1 96 ? 3.218 -4.843 -0.339 1.00 95.88 96 ALA A C 1
ATOM 763 O O . ALA A 1 96 ? 2.623 -5.815 0.128 1.00 95.88 96 ALA A O 1
ATOM 764 N N . TRP A 1 97 ? 3.940 -4.024 0.433 1.00 93.25 97 TRP A N 1
ATOM 765 C CA . TRP A 1 97 ? 4.098 -4.237 1.873 1.00 93.25 97 TRP A CA 1
ATOM 766 C C . TRP A 1 97 ? 2.770 -4.214 2.623 1.00 93.25 97 TRP A C 1
ATOM 768 O O . TRP A 1 97 ? 2.538 -5.057 3.490 1.00 93.25 97 TRP A O 1
ATOM 778 N N . VAL A 1 98 ? 1.876 -3.286 2.276 1.00 94.25 98 VAL A N 1
ATOM 779 C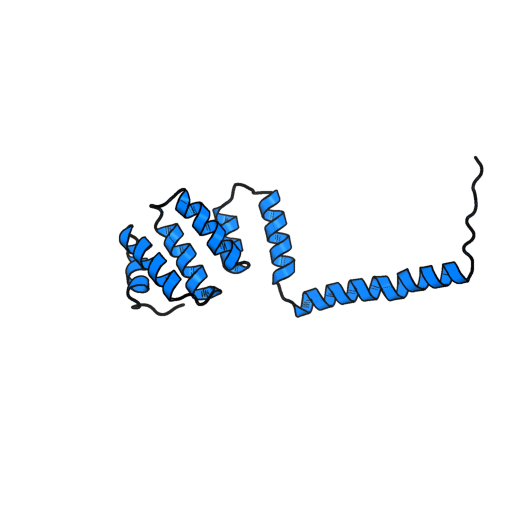 CA . VAL A 1 98 ? 0.541 -3.224 2.882 1.00 94.25 98 VAL A CA 1
ATOM 780 C C . VAL A 1 98 ? -0.256 -4.485 2.557 1.00 94.25 98 VAL A C 1
ATOM 782 O O . VAL A 1 98 ? -0.801 -5.112 3.470 1.00 94.25 98 VAL A O 1
ATOM 785 N N . LYS A 1 99 ? -0.293 -4.891 1.283 1.00 94.75 99 LYS A N 1
ATOM 786 C CA . LYS A 1 99 ? -0.985 -6.109 0.845 1.00 94.75 99 LYS A CA 1
ATOM 787 C C . LYS A 1 99 ? -0.466 -7.348 1.577 1.00 94.75 99 LYS A C 1
ATOM 789 O O . LYS A 1 99 ? -1.259 -8.061 2.189 1.00 94.75 99 LYS A O 1
ATOM 794 N N . GLN A 1 100 ? 0.851 -7.539 1.625 1.00 92.69 100 GLN A N 1
ATOM 795 C CA . GLN A 1 100 ? 1.468 -8.708 2.252 1.00 92.69 100 GLN A CA 1
ATOM 796 C C . GLN A 1 100 ? 1.306 -8.721 3.776 1.00 92.69 100 GLN A C 1
ATOM 798 O O . GLN A 1 100 ? 0.807 -9.691 4.336 1.00 92.69 100 GLN A O 1
ATOM 803 N N . GLN A 1 101 ? 1.722 -7.658 4.471 1.00 90.38 101 GLN A N 1
ATOM 804 C CA . GLN A 1 101 ? 1.811 -7.668 5.938 1.00 90.38 101 GLN A CA 1
ATOM 805 C C . GLN A 1 101 ? 0.478 -7.392 6.631 1.00 90.38 101 GLN A C 1
ATOM 807 O O . GLN A 1 101 ? 0.292 -7.784 7.782 1.00 90.38 101 GLN A O 1
ATOM 812 N N . ARG A 1 102 ? -0.431 -6.653 5.983 1.00 90.56 102 ARG A N 1
ATOM 813 C CA . ARG A 1 102 ? -1.661 -6.172 6.631 1.00 90.56 102 ARG A CA 1
ATOM 814 C C . ARG A 1 102 ? -2.926 -6.797 6.075 1.00 90.56 102 ARG A C 1
ATOM 816 O O . ARG A 1 102 ? -3.904 -6.892 6.811 1.00 90.56 102 ARG A O 1
ATOM 823 N N . LEU A 1 103 ? -2.918 -7.196 4.805 1.00 91.69 103 LEU A N 1
ATOM 824 C CA . LEU A 1 103 ? -4.078 -7.802 4.150 1.00 91.69 103 LEU A CA 1
ATOM 825 C C . LEU A 1 103 ? -3.893 -9.294 3.853 1.00 91.69 103 LEU A C 1
ATOM 827 O O . LEU A 1 103 ? -4.875 -9.937 3.492 1.00 91.69 103 LEU A O 1
ATOM 831 N N . LEU A 1 104 ? -2.684 -9.839 4.050 1.00 91.81 104 LEU A N 1
ATOM 832 C CA . LEU A 1 104 ? -2.318 -11.221 3.710 1.00 91.81 104 LEU A CA 1
ATOM 833 C C . LEU A 1 104 ? -2.580 -11.562 2.230 1.00 91.81 104 LEU A C 1
ATOM 835 O O . LEU A 1 104 ? -2.806 -12.716 1.876 1.00 91.81 104 LEU A O 1
ATOM 839 N N . ASP A 1 105 ? -2.549 -10.547 1.368 1.00 94.38 105 ASP A N 1
ATOM 840 C CA . ASP A 1 105 ? -2.662 -10.673 -0.082 1.00 94.38 105 ASP A CA 1
ATOM 841 C C . ASP A 1 105 ? -1.262 -10.874 -0.675 1.00 94.38 105 ASP A C 1
ATOM 843 O O . ASP A 1 105 ? -0.611 -9.940 -1.145 1.00 94.38 105 ASP A O 1
ATOM 847 N N . GLU A 1 106 ? -0.752 -12.102 -0.556 1.00 91.56 106 GLU A N 1
ATOM 848 C CA . GLU A 1 106 ? 0.594 -12.459 -1.018 1.00 91.56 106 GLU A CA 1
ATOM 849 C C . GLU A 1 106 ? 0.732 -12.403 -2.542 1.00 91.56 106 GLU A C 1
ATOM 851 O O . GLU A 1 106 ? 1.792 -12.034 -3.048 1.00 91.56 106 GLU A O 1
ATOM 856 N N . GLU A 1 107 ? -0.320 -12.775 -3.273 1.00 93.25 107 GLU A N 1
ATOM 857 C CA . GLU A 1 107 ? -0.332 -12.749 -4.737 1.00 93.25 107 GLU A CA 1
ATOM 858 C C . GLU A 1 107 ? -0.312 -11.304 -5.236 1.00 93.25 107 GLU A C 1
ATOM 860 O O . GLU A 1 107 ? 0.612 -10.916 -5.951 1.00 93.25 107 GLU A O 1
ATOM 865 N N . GLY A 1 108 ? -1.232 -10.466 -4.747 1.00 95.25 108 GLY A N 1
ATOM 866 C CA . GLY A 1 108 ? -1.275 -9.057 -5.114 1.00 95.25 108 GLY A CA 1
ATOM 867 C C . GLY A 1 108 ? -0.041 -8.272 -4.662 1.00 95.25 108 GLY A C 1
ATOM 868 O O . GLY A 1 108 ? 0.326 -7.294 -5.315 1.00 95.25 108 GLY A O 1
ATOM 869 N N . ALA A 1 109 ? 0.619 -8.678 -3.572 1.00 95.56 109 ALA A N 1
ATOM 870 C CA . ALA A 1 109 ? 1.906 -8.112 -3.176 1.00 95.56 109 ALA A CA 1
ATOM 871 C C . ALA A 1 109 ? 3.045 -8.544 -4.108 1.00 95.56 109 ALA A C 1
ATOM 873 O O . ALA A 1 109 ? 3.898 -7.728 -4.452 1.00 95.56 109 ALA A O 1
ATOM 874 N N . ARG A 1 110 ? 3.070 -9.812 -4.537 1.00 95.00 110 ARG A N 1
ATOM 875 C CA . ARG A 1 110 ? 4.085 -10.322 -5.467 1.00 95.00 110 ARG A CA 1
ATOM 876 C C . ARG A 1 110 ? 4.022 -9.606 -6.810 1.00 95.00 110 ARG A C 1
ATOM 878 O O . ARG A 1 110 ? 5.080 -9.276 -7.344 1.00 95.00 110 ARG A O 1
ATOM 885 N N . ASP A 1 111 ? 2.820 -9.337 -7.309 1.00 96.44 111 ASP A N 1
ATOM 886 C CA . ASP A 1 111 ? 2.614 -8.573 -8.541 1.00 96.44 111 ASP A CA 1
ATOM 887 C C . ASP A 1 111 ? 3.181 -7.153 -8.419 1.00 96.44 111 ASP A C 1
ATOM 889 O O . ASP A 1 111 ? 3.947 -6.709 -9.276 1.00 96.44 111 ASP A O 1
ATOM 893 N N . ASP A 1 112 ? 2.903 -6.471 -7.305 1.00 97.75 112 ASP A N 1
ATOM 894 C CA . ASP A 1 112 ? 3.446 -5.137 -7.042 1.00 97.75 112 ASP A CA 1
ATOM 895 C C . ASP A 1 112 ? 4.981 -5.155 -6.909 1.00 97.75 112 ASP A C 1
ATOM 897 O O . ASP A 1 112 ? 5.671 -4.304 -7.472 1.00 97.75 112 ASP A O 1
ATOM 901 N N . PHE A 1 113 ? 5.557 -6.152 -6.228 1.00 97.19 113 PHE A N 1
ATOM 902 C CA . PHE A 1 113 ? 7.014 -6.303 -6.157 1.00 97.19 113 PHE A CA 1
ATOM 903 C C . PHE A 1 113 ? 7.646 -6.618 -7.517 1.00 97.19 113 PHE A C 1
ATOM 905 O O . PHE A 1 113 ? 8.760 -6.163 -7.796 1.00 97.19 113 PHE A O 1
ATOM 912 N N . ALA A 1 114 ? 6.972 -7.397 -8.364 1.00 97.06 114 ALA A N 1
ATOM 913 C CA . ALA A 1 114 ? 7.444 -7.699 -9.710 1.00 97.06 114 ALA A CA 1
ATOM 914 C C . ALA A 1 114 ? 7.484 -6.433 -10.570 1.00 97.06 114 ALA A C 1
ATOM 916 O O . ALA A 1 114 ? 8.464 -6.206 -11.283 1.00 97.06 114 ALA A O 1
ATOM 917 N N . GLU A 1 115 ? 6.475 -5.576 -10.439 1.00 98.00 115 GLU A N 1
ATOM 918 C CA . GLU A 1 115 ? 6.428 -4.303 -11.146 1.00 98.00 115 GLU A CA 1
ATOM 919 C C . GLU A 1 115 ? 7.493 -3.324 -10.636 1.00 98.00 115 GLU A C 1
ATOM 921 O O . GLU A 1 115 ? 8.256 -2.769 -11.427 1.00 98.00 115 GLU A O 1
ATOM 926 N N . ALA A 1 116 ? 7.669 -3.207 -9.318 1.00 97.56 116 ALA A N 1
ATOM 927 C CA . ALA A 1 116 ? 8.769 -2.435 -8.745 1.00 97.56 116 ALA A CA 1
ATOM 928 C C . ALA A 1 116 ? 10.146 -2.930 -9.233 1.00 97.56 116 ALA A C 1
ATOM 930 O O . ALA A 1 116 ? 11.017 -2.131 -9.581 1.00 97.56 116 ALA A O 1
ATOM 931 N N . CYS A 1 117 ? 10.340 -4.251 -9.312 1.00 97.38 117 CYS A N 1
ATOM 932 C CA . CYS A 1 117 ? 11.550 -4.854 -9.868 1.00 97.38 117 CYS A CA 1
ATOM 933 C C . CYS A 1 117 ? 11.754 -4.473 -11.343 1.00 97.38 117 CYS A C 1
ATOM 935 O O . CYS A 1 117 ? 12.864 -4.112 -11.738 1.00 97.38 117 CYS A O 1
ATOM 937 N N . ARG A 1 118 ? 10.686 -4.501 -12.153 1.00 97.25 118 ARG A N 1
ATOM 938 C CA . ARG A 1 118 ? 10.706 -4.075 -13.563 1.00 97.25 118 ARG A CA 1
ATOM 939 C C . ARG A 1 118 ? 11.113 -2.605 -13.708 1.00 97.25 118 ARG A C 1
ATOM 941 O O . ARG A 1 118 ? 11.800 -2.261 -14.667 1.00 97.25 118 ARG A O 1
ATOM 948 N N . LEU A 1 119 ? 10.728 -1.767 -12.748 1.00 97.25 119 LEU A N 1
ATOM 949 C CA . LEU A 1 119 ? 11.077 -0.345 -12.663 1.00 97.25 119 LEU A CA 1
ATOM 950 C C . LEU A 1 119 ? 12.479 -0.082 -12.075 1.00 97.25 119 LEU A C 1
ATOM 952 O O . LEU A 1 119 ? 12.873 1.070 -11.914 1.00 97.25 119 LEU A O 1
ATOM 956 N N . GLY A 1 120 ? 13.259 -1.129 -11.785 1.00 95.44 120 GLY A N 1
ATOM 957 C CA . GLY A 1 120 ? 14.649 -1.015 -11.331 1.00 95.44 120 GLY A CA 1
ATOM 958 C C . GLY A 1 120 ? 14.843 -1.077 -9.814 1.00 95.44 120 GLY A C 1
ATOM 959 O O . GLY A 1 120 ? 15.964 -0.895 -9.340 1.00 95.44 120 GLY A O 1
ATOM 960 N N . MET A 1 121 ? 13.799 -1.373 -9.032 1.00 94.94 121 MET A N 1
ATOM 961 C CA . MET A 1 121 ? 13.940 -1.597 -7.589 1.00 94.94 121 MET A CA 1
ATOM 962 C C . MET A 1 121 ? 14.505 -2.995 -7.320 1.00 94.94 121 MET A C 1
ATOM 964 O O . MET A 1 121 ? 13.764 -3.948 -7.086 1.00 94.94 121 MET A O 1
ATOM 968 N N . GLU A 1 122 ? 15.834 -3.127 -7.309 1.00 89.81 122 GLU A N 1
ATOM 969 C CA . GLU A 1 122 ? 16.516 -4.421 -7.132 1.00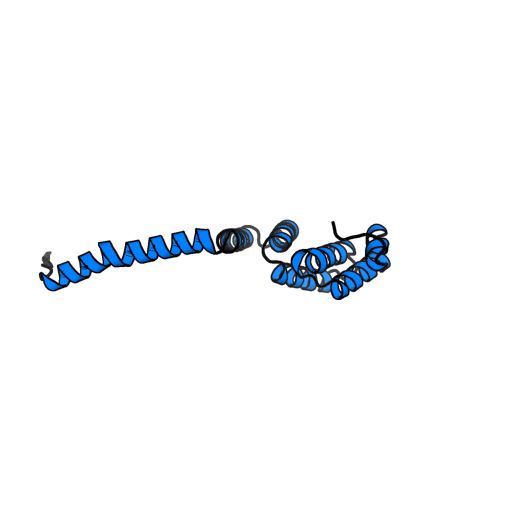 89.81 122 GLU A CA 1
ATOM 970 C C . GLU A 1 122 ? 16.069 -5.174 -5.872 1.00 89.81 122 GLU A C 1
ATOM 972 O O . GLU A 1 122 ? 15.864 -6.387 -5.916 1.00 89.81 122 GLU A O 1
ATOM 977 N N . ARG A 1 123 ? 15.832 -4.456 -4.763 1.00 85.44 123 ARG A N 1
ATOM 978 C CA . ARG A 1 123 ? 15.347 -5.064 -3.511 1.00 85.44 123 ARG A CA 1
ATOM 979 C C . ARG A 1 123 ? 13.974 -5.722 -3.673 1.00 85.44 123 ARG A C 1
ATOM 981 O O . ARG A 1 123 ? 13.707 -6.724 -3.020 1.00 85.44 123 ARG A O 1
ATOM 988 N N . ALA A 1 124 ? 13.113 -5.190 -4.542 1.00 91.19 124 ALA A N 1
ATOM 989 C CA . ALA A 1 124 ? 11.789 -5.749 -4.804 1.00 91.19 124 ALA A CA 1
ATOM 990 C C . ALA A 1 124 ? 11.867 -7.070 -5.584 1.00 91.19 124 ALA A C 1
ATOM 992 O O . ALA A 1 124 ? 11.010 -7.938 -5.434 1.00 91.19 124 ALA A O 1
ATOM 993 N N . CYS A 1 125 ? 12.926 -7.270 -6.372 1.00 91.88 125 CYS A N 1
ATOM 994 C CA . CYS A 1 125 ? 13.087 -8.464 -7.190 1.00 91.88 125 CYS A CA 1
ATOM 995 C C . CYS A 1 125 ? 13.203 -9.760 -6.375 1.00 91.88 125 CYS A C 1
ATOM 997 O O . CYS A 1 125 ? 12.827 -10.826 -6.865 1.00 91.88 125 CYS A O 1
ATOM 999 N N . ASP A 1 126 ? 13.736 -9.706 -5.155 1.00 89.44 126 ASP A N 1
ATOM 1000 C CA . ASP A 1 126 ? 13.831 -10.890 -4.298 1.00 89.44 126 ASP A CA 1
ATOM 1001 C C . ASP A 1 126 ? 12.480 -11.262 -3.685 1.00 89.44 126 ASP A C 1
ATOM 1003 O O . ASP A 1 126 ? 12.136 -12.447 -3.647 1.00 89.44 126 ASP A O 1
ATOM 1007 N N . PHE A 1 127 ? 11.671 -10.267 -3.311 1.00 87.44 127 PHE A N 1
ATOM 1008 C CA . PHE A 1 127 ? 10.288 -10.474 -2.876 1.00 87.44 127 PHE A CA 1
ATOM 1009 C C . PHE A 1 127 ? 9.407 -10.993 -4.018 1.00 87.44 127 PHE A C 1
ATOM 1011 O O . PHE A 1 127 ? 8.702 -11.985 -3.845 1.00 87.44 127 PHE A O 1
ATOM 1018 N N . ALA A 1 128 ? 9.538 -10.420 -5.219 1.00 88.19 128 ALA A N 1
ATOM 1019 C CA . ALA A 1 128 ? 8.825 -10.870 -6.418 1.00 88.19 128 ALA A CA 1
ATOM 1020 C C . ALA A 1 128 ? 9.093 -12.351 -6.746 1.00 88.19 128 ALA A C 1
ATOM 1022 O O . ALA A 1 128 ? 8.213 -13.078 -7.201 1.00 88.19 128 ALA A O 1
ATOM 1023 N N . ARG A 1 129 ? 10.320 -12.822 -6.491 1.00 86.38 129 ARG A N 1
ATOM 1024 C CA . ARG A 1 129 ? 10.737 -14.215 -6.724 1.00 86.38 129 ARG A CA 1
ATOM 1025 C C . ARG A 1 129 ? 10.464 -15.144 -5.537 1.00 86.38 129 ARG A C 1
ATOM 1027 O O . ARG A 1 129 ? 10.832 -16.314 -5.614 1.00 86.38 129 ARG A O 1
ATOM 1034 N N . GLY A 1 130 ? 9.879 -14.642 -4.447 1.00 80.88 130 GLY A N 1
ATOM 1035 C CA . GLY A 1 130 ? 9.623 -15.412 -3.226 1.00 80.88 130 GLY A CA 1
ATOM 1036 C C . GLY A 1 130 ? 10.894 -15.873 -2.505 1.00 80.88 130 GLY A C 1
ATOM 1037 O O . GLY A 1 130 ? 10.885 -16.908 -1.845 1.00 80.88 130 GLY A O 1
ATOM 1038 N N . ARG A 1 131 ? 12.012 -15.151 -2.667 1.00 73.56 131 ARG A N 1
ATOM 1039 C CA . ARG A 1 131 ? 13.318 -15.514 -2.085 1.00 73.56 131 ARG A CA 1
ATOM 1040 C C . ARG A 1 131 ? 13.539 -14.964 -0.676 1.00 73.56 131 ARG A C 1
ATOM 1042 O O . ARG A 1 131 ? 14.477 -15.398 -0.013 1.00 73.56 131 ARG A O 1
ATOM 1049 N N . LEU A 1 132 ? 12.701 -14.031 -0.226 1.00 65.06 132 LEU A N 1
ATOM 1050 C CA . LEU A 1 132 ? 12.760 -13.442 1.111 1.00 65.06 132 LEU A CA 1
ATOM 1051 C C . LEU A 1 132 ? 11.447 -13.695 1.866 1.00 65.06 132 LEU A C 1
ATOM 1053 O O . LEU A 1 132 ? 10.377 -13.543 1.273 1.00 65.06 132 LEU A O 1
ATOM 1057 N N . PRO A 1 133 ? 11.508 -14.082 3.155 1.00 57.38 133 PRO A N 1
ATOM 1058 C CA . PRO A 1 133 ? 10.316 -14.228 3.978 1.00 57.38 133 PRO A CA 1
ATOM 1059 C C . PRO A 1 133 ? 9.684 -12.856 4.295 1.00 57.38 133 PRO A C 1
ATOM 1061 O O . PRO A 1 133 ? 10.394 -11.847 4.305 1.00 57.38 133 PRO A O 1
ATOM 1064 N N . PRO A 1 134 ? 8.372 -12.805 4.599 1.00 56.66 134 PRO A N 1
ATOM 1065 C CA . PRO A 1 134 ? 7.769 -11.632 5.229 1.00 56.66 134 PRO A CA 1
ATOM 1066 C C . PRO A 1 134 ? 8.499 -11.333 6.549 1.00 56.66 134 PRO A C 1
ATOM 1068 O O . PRO A 1 134 ? 8.655 -12.240 7.368 1.00 56.66 134 PRO A O 1
ATOM 1071 N N . HIS A 1 135 ? 8.956 -10.093 6.743 1.00 56.38 135 HIS A N 1
ATOM 1072 C CA . HIS A 1 135 ? 9.454 -9.601 8.035 1.00 56.38 135 HIS A CA 1
ATOM 1073 C C . HIS A 1 135 ? 8.310 -9.080 8.902 1.00 56.38 135 HIS A C 1
ATOM 1075 O O . HIS A 1 135 ? 7.401 -8.428 8.327 1.00 56.38 135 HIS A O 1
#

Sequence (135 aa):
MTTTTYTLTPTERYKLLAVINVIIPAFLSGVFLIGQHFGPSLMTMAHYDAYMEVHPDDFDATATMANRVLPRQAVVLWNDFIEDNPIDGEAYVRRAWVKQQRLLDEEGARDDFAEACRLGMERACDFARGRLPPH

pLDDT: mean 79.3, std 16.22, range [43.56, 98.0]

Secondary structure (DSSP, 8-state):
---------HHHHHHHHHIIIIIHHHHHHHHHHHHHHS-THHHHHHHHHHHHHH-TT-HHHHHHHHHHH-HHHHHHHHHHHHHH-TT-HHHHHHHHHHIIIII--HHHHHHHHHHHHHTT-HHHHHHHTT-S---